Protein AF-A0A8D8C3K1-F1 (afdb_monomer)

Nearest PDB structures (foldseek):
  3ljp-assembl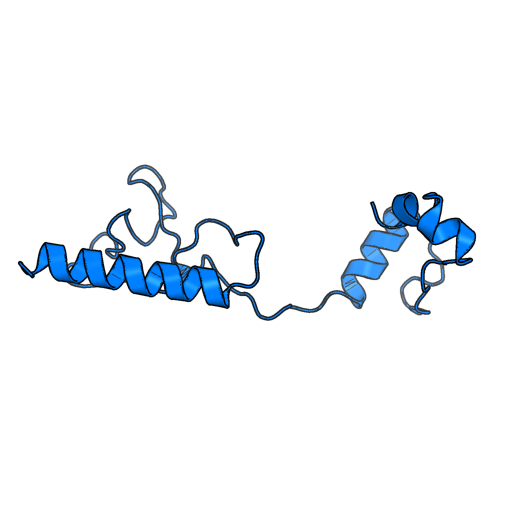y2_B  TM=9.439E-01  e=4.365E-05  Arthrobacter globiformis
  3nne-assembly7_G  TM=9.412E-01  e=1.014E-04  Arthrobacter globiformis
  7r34-assembly2_B  TM=9.328E-01  e=2.681E-04  Chlorella variabilis
  5oc1-assembly1_A  TM=7.687E-01  e=6.036E-05  Pleurotus eryngii
  8rpg-assembly1_A  TM=7.715E-01  e=1.596E-04  Streptomyces hiroshimensis

Secondary structure (DSSP, 8-state):
-HHHHTTSHHHHHTT--------GGGTTSPTTSHHHHHHHHHHH----S----TT-B--TT-TT-SB-TT-BBTT-SS-B--SGGG-SS--SS-THHHHHHHHHHHHHHHHHHTT-

Sequence (116 aa):
IQQQMLTTDALRKNEAELHRIPLPACMFILHDSDEYWECYIRHLTITLYHPAGTAKMGPSSDPDAVVDERLRVRNTTRLRVVDASIMPYIVSANLNAPTIMIGEKGADLIKEDNGF

Foldseek 3Di:
DVVVVCVDPVNVVVVDDDDDDDDVQLNPPDPPDPVSVVSVCVVPDDDPPQDEQQQAEDDPPDPSHQAYPLQAGPPDPPDGDQARNHHNDDDPDRRPVVSVVSVVVNVVSVCVVVVD

Organism: Culex pipiens (NCBI:txid7175)

InterPro domains:
  IPR007867 Glucose-methanol-choline oxidoreductase, C-terminal [PF05199] (4-103)
  IPR012132 Glucose-methanol-choline oxidoreductase [PTHR11552] (3-113)
  IPR036188 FAD/NAD(P)-binding domain superfamily [G3DSA:3.50.50.60] (50-111)
  IPR036188 FAD/NAD(P)-binding domain superfamily [SSF51905] (50-114)

Mean predicted aligned error: 4.29 Å

Structure (mmCIF, N/CA/C/O backbone):
data_AF-A0A8D8C3K1-F1
#
_entry.id   AF-A0A8D8C3K1-F1
#
loop_
_atom_site.group_PDB
_atom_site.id
_atom_site.type_symbol
_atom_site.label_atom_id
_atom_site.label_alt_id
_atom_site.label_comp_id
_atom_site.label_asym_id
_atom_site.label_entity_id
_atom_site.label_seq_id
_atom_site.pdbx_PDB_ins_code
_atom_site.Cartn_x
_atom_site.Cartn_y
_atom_site.Cartn_z
_atom_site.occupancy
_atom_site.B_iso_or_equiv
_atom_site.auth_seq_id
_atom_site.auth_comp_id
_atom_site.auth_asym_id
_atom_site.auth_atom_id
_atom_site.pdbx_PDB_model_num
ATOM 1 N N . ILE A 1 1 ? 14.757 5.482 -14.768 1.00 81.06 1 ILE A N 1
ATOM 2 C CA . ILE A 1 1 ? 15.732 4.771 -13.895 1.00 81.06 1 ILE A CA 1
ATOM 3 C C . ILE A 1 1 ? 16.308 3.528 -14.577 1.00 81.06 1 ILE A C 1
ATOM 5 O O . ILE A 1 1 ? 17.506 3.516 -14.796 1.00 81.06 1 ILE A O 1
ATOM 9 N N . GLN A 1 2 ? 15.525 2.509 -14.964 1.00 89.62 2 GLN A N 1
ATOM 10 C CA . GLN A 1 2 ? 16.087 1.275 -15.560 1.00 89.62 2 GLN A CA 1
ATOM 11 C C . GLN A 1 2 ? 16.925 1.507 -16.831 1.00 89.62 2 GLN A C 1
ATOM 13 O O . GLN A 1 2 ? 18.062 1.053 -16.886 1.00 89.62 2 GLN A O 1
ATOM 18 N N . GLN A 1 3 ? 16.432 2.294 -17.794 1.00 90.81 3 GLN A N 1
ATOM 19 C CA . GLN A 1 3 ? 17.207 2.674 -18.988 1.00 90.81 3 GLN A CA 1
ATOM 20 C C . GLN A 1 3 ? 18.523 3.398 -18.636 1.00 90.81 3 GLN A C 1
ATOM 22 O O . GLN A 1 3 ? 19.550 3.161 -19.257 1.00 90.81 3 GLN A O 1
ATOM 27 N N . GLN A 1 4 ? 18.518 4.238 -17.595 1.00 92.25 4 GLN A N 1
ATOM 28 C CA . GLN A 1 4 ? 19.718 4.937 -17.115 1.00 92.25 4 GLN A CA 1
ATOM 29 C C . GLN A 1 4 ? 20.682 3.992 -16.385 1.00 92.25 4 GLN A C 1
ATOM 31 O O . GLN A 1 4 ? 21.890 4.186 -16.448 1.00 92.25 4 GLN A O 1
ATOM 36 N N . MET A 1 5 ? 20.189 2.944 -15.716 1.00 94.75 5 MET A N 1
ATOM 37 C CA . MET A 1 5 ? 21.064 1.964 -15.063 1.00 94.75 5 MET A CA 1
ATOM 38 C C . MET A 1 5 ? 21.975 1.266 -16.079 1.00 94.75 5 MET A C 1
ATOM 40 O O . MET A 1 5 ? 23.137 1.003 -15.761 1.00 94.75 5 MET A O 1
ATOM 44 N N . LEU A 1 6 ? 21.503 1.042 -17.312 1.00 94.00 6 LEU A N 1
ATOM 45 C CA . LEU A 1 6 ? 22.315 0.455 -18.384 1.00 94.00 6 LEU A CA 1
ATOM 46 C C . LEU A 1 6 ? 23.539 1.299 -18.761 1.00 94.00 6 LEU A C 1
ATOM 48 O O . LEU A 1 6 ? 24.509 0.758 -19.282 1.00 94.00 6 LEU A O 1
ATOM 52 N N . THR A 1 7 ? 23.540 2.606 -18.481 1.00 94.50 7 THR A N 1
ATOM 53 C CA . THR A 1 7 ? 24.688 3.473 -18.787 1.00 94.50 7 THR A CA 1
ATOM 54 C C . THR A 1 7 ? 25.777 3.418 -17.716 1.00 94.50 7 THR A C 1
ATOM 56 O O . THR A 1 7 ? 26.838 4.016 -17.895 1.00 94.50 7 THR A O 1
ATOM 59 N N . THR A 1 8 ? 25.537 2.733 -16.594 1.00 96.44 8 THR A N 1
ATOM 60 C CA . THR A 1 8 ? 26.532 2.579 -15.525 1.00 96.44 8 THR A CA 1
ATOM 61 C C . THR A 1 8 ? 27.683 1.678 -15.970 1.00 96.44 8 THR A C 1
ATOM 63 O O . THR A 1 8 ? 27.503 0.756 -16.765 1.00 96.44 8 THR A O 1
ATOM 66 N N . ASP A 1 9 ? 28.883 1.907 -15.433 1.00 97.56 9 ASP A N 1
ATOM 67 C CA . ASP A 1 9 ? 30.060 1.093 -15.765 1.00 97.56 9 ASP A CA 1
ATOM 68 C C . ASP A 1 9 ? 29.852 -0.391 -15.471 1.00 97.56 9 ASP A C 1
ATOM 70 O O . ASP A 1 9 ? 30.303 -1.237 -16.239 1.00 97.56 9 ASP A O 1
ATOM 74 N N . ALA A 1 10 ? 29.158 -0.707 -14.375 1.00 96.31 10 ALA A N 1
ATOM 75 C CA . ALA A 1 10 ? 28.869 -2.078 -13.986 1.00 96.31 10 ALA A CA 1
ATOM 76 C C . ALA A 1 10 ? 28.039 -2.804 -15.053 1.00 96.31 10 ALA A C 1
ATOM 78 O O . ALA A 1 10 ? 28.412 -3.899 -15.462 1.00 96.31 10 ALA A O 1
ATOM 79 N N . LEU A 1 11 ? 26.953 -2.194 -15.541 1.00 96.44 11 LEU A N 1
ATOM 80 C CA . LEU A 1 11 ? 26.084 -2.837 -16.529 1.00 96.44 11 LEU A CA 1
ATOM 81 C C . LEU A 1 11 ? 26.681 -2.816 -17.942 1.00 96.44 11 LEU A C 1
ATOM 83 O O . LEU A 1 11 ? 26.588 -3.824 -18.638 1.00 96.44 11 LEU A O 1
ATOM 87 N N . ARG A 1 12 ? 27.397 -1.750 -18.331 1.00 95.12 12 ARG A N 1
ATOM 88 C CA . ARG A 1 12 ? 28.103 -1.700 -19.626 1.00 95.12 12 ARG A CA 1
ATOM 89 C C . ARG A 1 12 ? 29.189 -2.765 -19.754 1.00 95.12 12 ARG A C 1
ATOM 91 O O . ARG A 1 12 ? 29.286 -3.403 -20.794 1.00 95.12 12 ARG A O 1
ATOM 98 N N . LYS A 1 13 ? 29.990 -2.982 -18.702 1.00 97.19 13 LYS A N 1
ATOM 99 C CA . LYS A 1 13 ? 31.045 -4.016 -18.690 1.00 97.19 13 LYS A CA 1
ATOM 100 C C . LYS A 1 13 ? 30.499 -5.440 -18.815 1.00 97.19 13 LYS A C 1
ATOM 102 O O . LYS A 1 13 ? 31.256 -6.326 -19.185 1.00 97.19 13 LYS A O 1
ATOM 107 N N . ASN A 1 14 ? 29.228 -5.647 -18.477 1.00 96.62 14 ASN A N 1
ATOM 108 C CA . ASN A 1 14 ? 28.547 -6.936 -18.585 1.00 96.62 14 ASN A CA 1
ATOM 109 C C . ASN A 1 14 ? 27.621 -7.007 -19.810 1.00 96.62 14 ASN A C 1
ATOM 111 O O . ASN A 1 14 ? 26.781 -7.898 -19.860 1.00 96.62 14 ASN A O 1
ATOM 115 N N . GLU A 1 15 ? 27.741 -6.063 -20.755 1.00 95.00 15 GLU A N 1
ATOM 116 C CA . GLU A 1 15 ? 26.954 -6.029 -21.999 1.00 95.00 15 GLU A CA 1
ATOM 117 C C . GLU A 1 15 ? 25.437 -6.137 -21.750 1.00 95.00 15 GLU A C 1
ATOM 119 O O . GLU A 1 15 ? 24.694 -6.721 -22.534 1.00 95.00 15 GLU A O 1
ATOM 124 N N . ALA A 1 16 ? 24.964 -5.587 -20.623 1.00 95.19 16 ALA A N 1
ATOM 125 C CA . ALA A 1 16 ? 23.570 -5.704 -20.228 1.00 95.19 16 ALA A CA 1
ATOM 126 C C . ALA A 1 16 ? 22.656 -4.919 -21.177 1.00 95.19 16 ALA A C 1
ATOM 128 O O . ALA A 1 16 ? 22.917 -3.760 -21.508 1.00 95.19 16 ALA A O 1
ATOM 129 N N . GLU A 1 17 ? 21.528 -5.525 -21.529 1.00 91.50 17 GLU A N 1
ATOM 130 C CA . GLU A 1 17 ? 20.489 -4.921 -22.357 1.00 91.50 17 GLU A CA 1
ATOM 131 C C . GLU A 1 17 ? 19.114 -5.007 -21.686 1.00 91.50 17 GLU A C 1
ATOM 133 O O . GLU A 1 17 ? 18.866 -5.830 -20.800 1.00 91.50 17 GLU A O 1
ATOM 138 N N . LEU A 1 18 ? 18.196 -4.134 -22.104 1.00 89.69 18 LEU A N 1
ATOM 139 C CA . LEU A 1 18 ? 16.802 -4.228 -21.684 1.00 89.69 18 LEU A CA 1
ATOM 140 C C . LEU A 1 18 ? 16.145 -5.394 -22.414 1.00 89.69 18 LEU A C 1
ATOM 142 O O . LEU A 1 18 ? 16.047 -5.385 -23.640 1.00 89.69 18 LEU A O 1
ATOM 146 N N . HIS A 1 19 ? 15.635 -6.361 -21.654 1.00 88.06 19 HIS A N 1
ATOM 147 C CA . HIS A 1 19 ? 14.856 -7.450 -22.222 1.00 88.06 19 HIS A CA 1
ATOM 148 C C . HIS A 1 19 ? 13.550 -6.912 -22.824 1.00 88.06 19 HIS A C 1
ATOM 150 O O . HIS A 1 19 ? 12.682 -6.403 -22.112 1.00 88.06 19 HIS A O 1
ATOM 156 N N . ARG A 1 20 ? 13.414 -7.023 -24.149 1.00 86.12 20 ARG A N 1
ATOM 157 C CA . ARG A 1 20 ? 12.229 -6.575 -24.888 1.00 86.12 20 ARG A CA 1
ATOM 158 C C . ARG A 1 20 ? 11.300 -7.755 -25.125 1.00 86.12 20 ARG A C 1
ATOM 160 O O . ARG A 1 20 ? 11.544 -8.582 -25.998 1.00 86.12 20 ARG A O 1
ATOM 167 N N . ILE A 1 21 ? 10.224 -7.814 -24.350 1.00 88.44 21 ILE A N 1
ATOM 168 C CA . ILE A 1 21 ? 9.177 -8.816 -24.542 1.00 88.44 21 ILE A CA 1
ATOM 169 C C . ILE A 1 21 ? 8.361 -8.428 -25.786 1.00 88.44 21 ILE A C 1
ATOM 171 O O . ILE A 1 21 ? 7.856 -7.302 -25.842 1.00 88.44 21 ILE A O 1
ATOM 175 N N . PRO A 1 22 ? 8.211 -9.320 -26.785 1.00 89.50 22 PRO A N 1
ATOM 176 C CA . PRO A 1 22 ? 7.416 -9.035 -27.971 1.00 89.50 22 PRO A CA 1
ATOM 177 C C . PRO A 1 22 ? 5.932 -9.021 -27.593 1.00 89.50 22 PRO A C 1
ATOM 179 O O . PRO A 1 22 ? 5.293 -10.064 -27.480 1.00 89.50 22 PRO A O 1
ATOM 182 N N . LEU A 1 23 ? 5.388 -7.823 -27.381 1.00 93.56 23 LEU A N 1
ATOM 183 C CA . LEU A 1 23 ? 3.968 -7.600 -27.131 1.00 93.56 23 LEU A CA 1
ATOM 184 C C . LEU A 1 23 ? 3.277 -7.230 -28.448 1.00 93.56 23 LEU A C 1
ATOM 186 O O . LEU A 1 23 ? 3.474 -6.108 -28.922 1.00 93.56 23 LEU A O 1
ATOM 190 N N . PRO A 1 24 ? 2.436 -8.109 -29.034 1.00 94.62 24 PRO A N 1
ATOM 191 C CA . PRO A 1 24 ? 1.749 -7.810 -30.293 1.00 94.62 24 PRO A CA 1
ATOM 192 C C . PRO A 1 24 ? 0.936 -6.511 -30.234 1.00 94.62 24 PRO A C 1
ATOM 194 O O . PRO A 1 24 ? 0.910 -5.754 -31.196 1.00 94.62 24 PRO A O 1
ATOM 197 N N . ALA A 1 25 ? 0.340 -6.207 -29.077 1.00 93.81 25 ALA A N 1
ATOM 198 C CA . ALA A 1 25 ? -0.431 -4.984 -28.860 1.00 93.81 25 ALA A CA 1
ATOM 199 C C . ALA A 1 25 ? 0.405 -3.691 -28.942 1.00 93.81 25 ALA A C 1
ATOM 201 O O . ALA A 1 25 ? -0.149 -2.632 -29.218 1.00 93.81 25 ALA A O 1
ATOM 202 N N . CYS A 1 26 ? 1.723 -3.768 -28.728 1.00 95.56 26 CYS A N 1
ATOM 203 C CA . CYS A 1 26 ? 2.616 -2.607 -28.685 1.00 95.56 26 CYS A CA 1
ATOM 204 C C . CYS A 1 26 ? 3.602 -2.562 -29.868 1.00 95.56 26 CYS A C 1
ATOM 206 O O . CYS A 1 26 ? 4.451 -1.677 -29.916 1.00 95.56 26 CYS A O 1
ATOM 208 N N . MET A 1 27 ? 3.511 -3.498 -30.824 1.00 94.00 27 MET A N 1
ATOM 209 C CA . MET A 1 27 ? 4.545 -3.709 -31.853 1.00 94.00 27 MET A CA 1
ATOM 210 C C . MET A 1 27 ? 4.729 -2.545 -32.838 1.00 94.00 27 MET A C 1
ATOM 212 O O . MET A 1 27 ? 5.765 -2.450 -33.488 1.00 94.00 27 MET A O 1
ATOM 216 N N . PHE A 1 28 ? 3.722 -1.679 -32.969 1.00 94.44 28 PHE A N 1
ATOM 217 C CA . PHE A 1 28 ? 3.742 -0.525 -33.875 1.00 94.44 28 PHE A CA 1
ATOM 218 C C . PHE A 1 28 ? 4.097 0.788 -33.169 1.00 94.44 28 PHE A C 1
ATOM 220 O O . PHE A 1 28 ? 4.065 1.846 -33.793 1.00 94.44 28 PHE A O 1
ATOM 227 N N . ILE A 1 29 ? 4.412 0.733 -31.874 1.00 95.50 29 ILE A N 1
ATOM 228 C CA . ILE A 1 29 ? 4.761 1.907 -31.079 1.00 95.50 29 ILE A CA 1
ATOM 229 C C . ILE A 1 29 ? 6.284 2.012 -31.012 1.00 95.50 29 ILE A C 1
ATOM 231 O O . ILE A 1 29 ? 6.977 1.015 -30.806 1.00 95.50 29 ILE A O 1
ATOM 235 N N . LEU A 1 30 ? 6.811 3.226 -31.190 1.00 95.12 30 LEU A N 1
ATOM 236 C CA . LEU A 1 30 ? 8.243 3.491 -31.089 1.00 95.12 30 LEU A CA 1
ATOM 237 C C . LEU A 1 30 ? 8.751 3.061 -29.709 1.00 95.12 30 LEU A C 1
ATOM 239 O O . LEU A 1 30 ? 8.281 3.560 -28.692 1.00 95.12 30 LEU A O 1
ATOM 243 N N . HIS A 1 31 ? 9.719 2.150 -29.666 1.00 91.94 31 HIS A N 1
ATOM 244 C CA . HIS A 1 31 ? 10.306 1.714 -28.405 1.00 91.94 31 HIS A CA 1
ATOM 245 C C . HIS A 1 31 ? 10.897 2.871 -27.599 1.00 91.94 31 HIS A C 1
ATOM 247 O O . HIS A 1 31 ? 11.336 3.870 -28.162 1.00 91.94 31 HIS A O 1
ATOM 253 N N . ASP A 1 32 ? 10.952 2.685 -26.280 1.00 91.00 32 ASP A N 1
ATOM 254 C CA . ASP A 1 32 ? 11.521 3.645 -25.331 1.00 91.00 32 ASP A CA 1
ATOM 255 C C . ASP A 1 32 ? 10.781 5.001 -25.262 1.00 91.00 32 ASP A C 1
ATOM 257 O O . ASP A 1 32 ? 11.232 5.887 -24.539 1.00 91.00 32 ASP A O 1
ATOM 261 N N . SER A 1 33 ? 9.639 5.140 -25.950 1.00 94.06 33 SER A N 1
ATOM 262 C CA . SER A 1 33 ? 8.704 6.268 -25.831 1.00 94.06 33 SER A CA 1
ATOM 263 C C . SER A 1 33 ? 7.738 6.103 -24.654 1.00 94.06 33 SER A C 1
ATOM 265 O O . SER A 1 33 ? 7.511 4.988 -24.171 1.00 94.06 33 SER A O 1
ATOM 267 N N . ASP A 1 34 ? 7.125 7.206 -24.225 1.00 95.94 34 ASP A N 1
ATOM 268 C CA . ASP A 1 34 ? 6.100 7.194 -23.178 1.00 95.94 34 ASP A CA 1
ATOM 269 C C . ASP A 1 34 ? 4.880 6.365 -23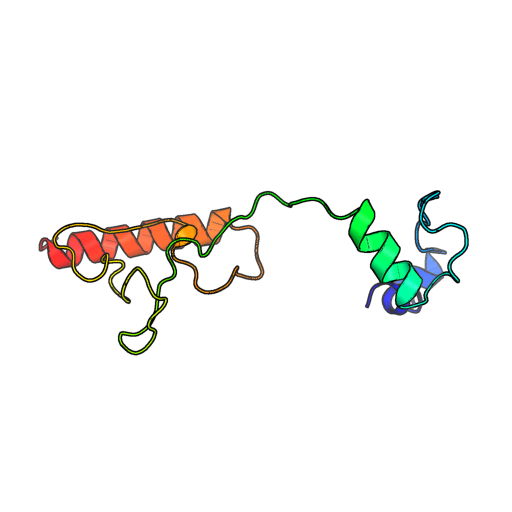.607 1.00 95.94 34 ASP A C 1
ATOM 271 O O . ASP A 1 34 ? 4.362 5.571 -22.818 1.00 95.94 34 ASP A O 1
ATOM 275 N N . GLU A 1 35 ? 4.480 6.452 -24.879 1.00 96.88 35 GLU A N 1
ATOM 276 C CA . GLU A 1 35 ? 3.379 5.669 -25.447 1.00 96.88 35 GLU A CA 1
ATOM 277 C C . GLU A 1 35 ? 3.674 4.163 -25.409 1.00 96.88 35 GLU A C 1
ATOM 279 O O . GLU A 1 35 ? 2.792 3.345 -25.119 1.00 96.88 35 GLU A O 1
ATOM 284 N N . TYR A 1 36 ? 4.925 3.771 -25.682 1.00 95.06 36 TYR A N 1
ATOM 285 C CA . TYR A 1 36 ? 5.334 2.371 -25.597 1.00 95.06 36 TYR A CA 1
ATOM 286 C C . TYR A 1 36 ? 5.293 1.883 -24.152 1.00 95.06 36 TYR A C 1
ATOM 288 O O . TYR A 1 36 ? 4.765 0.800 -23.894 1.00 95.06 36 TYR A O 1
ATOM 296 N N . TRP A 1 37 ? 5.809 2.670 -23.205 1.00 93.81 37 TRP A N 1
ATOM 297 C CA . TRP A 1 37 ? 5.807 2.293 -21.793 1.00 93.81 37 TRP A CA 1
ATOM 298 C C . TRP A 1 37 ? 4.402 2.229 -21.201 1.00 93.81 37 TRP A C 1
ATOM 300 O O . TRP A 1 37 ? 4.122 1.307 -20.433 1.00 93.81 37 TRP A O 1
ATOM 310 N N . GLU A 1 38 ? 3.492 3.115 -21.604 1.00 95.88 38 GLU A N 1
ATOM 311 C CA . GLU A 1 38 ? 2.080 3.006 -21.240 1.00 95.88 38 GLU A CA 1
ATOM 312 C C . GLU A 1 38 ? 1.482 1.681 -21.740 1.00 95.88 38 GLU A C 1
ATOM 314 O O . GLU A 1 38 ? 0.888 0.929 -20.958 1.00 95.88 38 GLU A O 1
ATOM 319 N N . CYS A 1 39 ? 1.671 1.357 -23.024 1.00 95.88 39 CYS A N 1
ATOM 320 C CA . CYS A 1 39 ? 1.192 0.099 -23.598 1.00 95.88 39 CYS A CA 1
ATOM 321 C C . CYS A 1 39 ? 1.792 -1.116 -22.879 1.00 95.88 39 CYS A C 1
ATOM 323 O O . CYS A 1 39 ? 1.072 -2.055 -22.529 1.00 95.88 39 CYS A O 1
ATOM 325 N N . TYR A 1 40 ? 3.096 -1.083 -22.608 1.00 94.88 40 TYR A N 1
ATOM 326 C CA . TYR A 1 40 ? 3.827 -2.148 -21.931 1.00 94.88 40 TYR A CA 1
ATOM 327 C C . TYR A 1 40 ? 3.283 -2.398 -20.518 1.00 94.88 40 TYR A C 1
ATOM 329 O O . TYR A 1 40 ? 2.953 -3.534 -20.170 1.00 94.88 40 TYR A O 1
ATOM 337 N N . ILE A 1 41 ? 3.119 -1.339 -19.718 1.00 95.19 41 ILE A N 1
ATOM 338 C CA . ILE A 1 41 ? 2.627 -1.424 -18.334 1.00 95.19 41 ILE A CA 1
ATOM 339 C C . ILE A 1 41 ? 1.203 -1.986 -18.298 1.00 95.19 41 ILE A C 1
ATOM 341 O O . ILE A 1 41 ? 0.910 -2.819 -17.442 1.00 95.19 41 ILE A O 1
ATOM 345 N N . ARG A 1 42 ? 0.330 -1.613 -19.240 1.00 95.25 42 ARG A N 1
ATOM 346 C CA . ARG A 1 42 ? -1.046 -2.139 -19.302 1.00 95.25 42 ARG A CA 1
ATOM 347 C C . ARG A 1 42 ? -1.121 -3.654 -19.529 1.00 95.25 42 ARG A C 1
ATOM 349 O O . ARG A 1 42 ? -2.074 -4.271 -19.064 1.00 95.25 42 ARG A O 1
ATOM 356 N N . HIS A 1 43 ? -0.149 -4.248 -20.224 1.00 94.31 43 HIS A N 1
ATOM 357 C CA . HIS A 1 43 ? -0.182 -5.672 -20.590 1.00 94.31 43 HIS A CA 1
ATOM 358 C C . HIS A 1 43 ? 0.683 -6.568 -19.699 1.00 94.31 43 HIS A C 1
ATOM 360 O O . HIS A 1 43 ? 0.412 -7.763 -19.609 1.00 94.31 43 HIS A O 1
ATOM 366 N N . LEU A 1 44 ? 1.722 -6.022 -19.062 1.00 92.56 44 LEU A N 1
ATOM 367 C CA . LEU A 1 44 ? 2.681 -6.809 -18.277 1.00 92.56 44 LEU A CA 1
ATOM 368 C C . LEU A 1 44 ? 2.656 -6.535 -16.776 1.00 92.56 44 LEU A C 1
ATOM 370 O O . LEU A 1 44 ? 3.363 -7.208 -16.026 1.00 92.56 44 LEU A O 1
ATOM 374 N N . THR A 1 45 ? 1.851 -5.581 -16.313 1.00 93.56 45 THR A N 1
ATOM 375 C CA . THR A 1 45 ? 1.702 -5.362 -14.874 1.00 93.56 45 THR A CA 1
ATOM 376 C C . THR A 1 45 ? 0.846 -6.456 -14.257 1.00 93.56 45 THR A C 1
ATOM 378 O O . THR A 1 45 ? -0.264 -6.737 -14.704 1.00 93.56 45 THR A O 1
ATOM 381 N N . ILE A 1 46 ? 1.351 -7.027 -13.170 1.00 94.00 46 ILE A N 1
ATOM 382 C CA . ILE A 1 46 ? 0.615 -7.928 -12.291 1.00 94.00 46 ILE A CA 1
ATOM 383 C C . ILE A 1 46 ? 0.594 -7.349 -10.882 1.00 94.00 46 ILE A C 1
ATOM 385 O O . ILE A 1 46 ? 1.457 -6.555 -10.500 1.00 94.00 46 ILE A O 1
ATOM 389 N N . THR A 1 47 ? -0.380 -7.770 -10.084 1.00 91.56 47 THR A N 1
ATOM 390 C CA . THR A 1 47 ? -0.334 -7.492 -8.651 1.00 91.56 47 THR A CA 1
ATOM 391 C C . THR A 1 47 ? 0.815 -8.267 -8.005 1.00 91.56 47 THR A C 1
ATOM 393 O O . THR A 1 47 ? 1.030 -9.441 -8.300 1.00 91.56 47 THR A O 1
ATOM 396 N N . LEU A 1 48 ? 1.524 -7.620 -7.080 1.00 92.50 48 LEU A N 1
ATOM 397 C CA . LEU A 1 48 ? 2.451 -8.292 -6.164 1.00 92.50 48 LEU A CA 1
ATOM 398 C C . LEU A 1 48 ? 1.746 -8.787 -4.890 1.00 92.50 48 LEU A C 1
ATOM 400 O O . LEU A 1 48 ? 2.407 -9.093 -3.904 1.00 92.50 48 LEU A O 1
ATOM 404 N N . TYR A 1 49 ? 0.410 -8.852 -4.904 1.00 93.75 49 TYR A N 1
ATOM 405 C CA . TYR A 1 49 ? -0.427 -9.358 -3.813 1.00 93.75 49 TYR A CA 1
ATOM 406 C C . TYR A 1 49 ? -0.268 -8.588 -2.492 1.00 93.75 49 TYR A C 1
ATOM 408 O O . TYR A 1 49 ? -0.325 -9.161 -1.409 1.00 93.75 49 TYR A O 1
ATOM 416 N N . HIS A 1 50 ? -0.121 -7.265 -2.587 1.00 96.06 50 HIS A N 1
ATOM 417 C CA . HIS A 1 50 ? -0.009 -6.354 -1.444 1.00 96.06 50 HIS A CA 1
ATOM 418 C C . HIS A 1 50 ? -1.173 -5.337 -1.372 1.00 96.06 50 HIS A C 1
ATOM 420 O O . HIS A 1 50 ? -0.926 -4.131 -1.432 1.00 96.06 50 HIS A O 1
ATOM 426 N N . PRO A 1 51 ? -2.448 -5.770 -1.287 1.00 95.06 51 PRO A N 1
ATOM 427 C CA . PRO A 1 51 ? -3.557 -4.845 -1.063 1.00 95.06 51 PRO A CA 1
ATOM 428 C C . PRO A 1 51 ? -3.498 -4.246 0.354 1.00 95.06 51 PRO A C 1
ATOM 430 O O . PRO A 1 51 ? -3.204 -4.949 1.320 1.00 95.06 51 PRO A O 1
ATOM 433 N N . ALA A 1 52 ? -3.799 -2.953 0.477 1.00 97.00 52 ALA A N 1
ATOM 434 C CA . ALA A 1 52 ? -3.827 -2.212 1.740 1.00 97.00 52 ALA A CA 1
ATOM 435 C C . ALA A 1 52 ? -4.764 -0.994 1.635 1.00 97.00 52 ALA A C 1
ATOM 437 O O . ALA A 1 52 ? -5.253 -0.677 0.550 1.00 97.00 52 ALA A O 1
ATOM 438 N N . GLY A 1 53 ? -4.990 -0.299 2.752 1.00 96.81 53 GLY A N 1
ATOM 439 C CA . GLY A 1 53 ? -5.672 1.004 2.777 1.00 96.81 53 GLY A CA 1
ATOM 440 C C . GLY A 1 53 ? -7.196 0.993 2.640 1.00 96.81 53 GLY A C 1
ATOM 441 O O . GLY A 1 53 ? -7.808 2.055 2.571 1.00 96.81 53 GLY A O 1
ATOM 442 N N . THR A 1 54 ? -7.839 -0.176 2.641 1.00 97.62 54 THR A N 1
ATOM 443 C CA . THR A 1 54 ? -9.305 -0.301 2.542 1.00 97.62 54 THR A CA 1
ATOM 444 C C . THR A 1 54 ? -10.059 0.128 3.807 1.00 97.62 54 THR A C 1
ATOM 446 O O . THR A 1 54 ? -11.257 0.387 3.733 1.00 97.62 54 THR A O 1
ATOM 449 N N . ALA A 1 55 ? -9.376 0.244 4.950 1.00 98.19 55 ALA A N 1
ATOM 450 C CA . ALA A 1 55 ? -9.902 0.758 6.216 1.00 98.19 55 ALA A CA 1
ATOM 451 C C . ALA A 1 55 ? -8.973 1.842 6.791 1.00 98.19 55 ALA A C 1
ATOM 453 O O . ALA A 1 55 ? -8.616 1.813 7.969 1.00 98.19 55 ALA A O 1
ATOM 454 N N . LYS A 1 56 ? -8.567 2.784 5.928 1.00 98.19 56 LYS A N 1
ATOM 455 C CA . LYS A 1 56 ? -7.583 3.846 6.182 1.00 98.19 56 LYS A CA 1
ATOM 456 C C . LYS A 1 56 ? -7.648 4.428 7.602 1.00 98.19 56 LYS A C 1
ATOM 458 O O . LYS A 1 56 ? -8.677 4.957 8.025 1.00 98.19 56 LYS A O 1
ATOM 463 N N . MET A 1 57 ? -6.511 4.411 8.294 1.00 98.50 57 MET A N 1
ATOM 464 C CA . MET A 1 57 ? -6.267 5.206 9.495 1.00 98.50 57 MET A CA 1
ATOM 465 C C . MET A 1 57 ? -6.087 6.678 9.122 1.00 98.50 57 MET A C 1
ATOM 467 O O . MET A 1 57 ? -5.421 6.994 8.138 1.00 98.50 57 MET A O 1
ATOM 471 N N . GLY A 1 58 ? -6.628 7.603 9.907 1.00 97.88 58 GLY A N 1
ATOM 472 C CA . GLY A 1 58 ? -6.416 9.024 9.641 1.00 97.88 58 GLY A CA 1
ATOM 473 C C . GLY A 1 58 ? -6.845 9.937 10.783 1.00 97.88 58 GLY A C 1
ATOM 474 O O . GLY A 1 58 ? -7.475 9.480 11.739 1.00 97.88 58 GLY A O 1
ATOM 475 N N . PRO A 1 59 ? -6.482 11.230 10.709 1.00 96.88 59 PRO A N 1
ATOM 476 C CA . PRO A 1 59 ? -6.882 12.211 11.709 1.00 96.88 59 PRO A CA 1
ATOM 477 C C . PRO A 1 59 ? -8.401 12.423 11.690 1.00 96.88 59 PRO A C 1
ATOM 479 O O . PRO A 1 59 ? -9.075 12.161 10.696 1.00 96.88 59 PRO A O 1
ATOM 482 N N . SER A 1 60 ? -8.952 12.984 12.767 1.00 95.25 60 SER A N 1
ATOM 483 C CA . SER A 1 60 ? -10.388 13.289 12.859 1.00 95.25 60 SER A CA 1
ATOM 484 C C . SER A 1 60 ? -10.893 14.236 11.760 1.00 95.25 60 SER A C 1
ATOM 486 O O . SER A 1 60 ? -12.073 14.182 11.410 1.00 95.25 60 SER A O 1
ATOM 488 N N . SER A 1 61 ? -10.005 15.063 11.198 1.00 96.81 61 SER A N 1
ATOM 489 C CA . SER A 1 61 ? -10.272 15.964 10.074 1.00 96.81 61 SER A CA 1
ATOM 490 C C . SER A 1 61 ? -10.339 15.274 8.708 1.00 96.81 61 SER A C 1
ATOM 492 O O . SER A 1 61 ? -10.793 15.901 7.756 1.00 96.81 61 SER A O 1
ATOM 494 N N . ASP A 1 62 ? -9.896 14.020 8.590 1.00 97.50 62 ASP A N 1
ATOM 495 C CA . ASP A 1 62 ? -9.959 13.247 7.349 1.00 97.50 62 ASP A CA 1
ATOM 496 C C . ASP A 1 62 ? -11.341 12.580 7.236 1.00 97.50 62 ASP A C 1
ATOM 498 O O . ASP A 1 62 ? -11.654 11.689 8.036 1.00 97.50 62 ASP A O 1
ATOM 502 N N . PRO A 1 63 ? -12.208 13.001 6.295 1.00 96.12 63 PRO A N 1
ATOM 503 C CA . PRO A 1 63 ? -13.551 12.441 6.164 1.00 96.12 63 PRO A CA 1
ATOM 504 C C . PRO A 1 63 ? -13.549 10.990 5.663 1.00 96.12 63 PRO A C 1
ATOM 506 O O . PRO A 1 63 ? -14.504 10.267 5.936 1.00 96.12 63 PRO A O 1
ATOM 509 N N . ASP A 1 64 ? -12.475 10.547 5.002 1.00 96.62 64 ASP A N 1
ATOM 510 C CA . ASP A 1 64 ? -12.364 9.201 4.429 1.00 96.62 64 ASP A CA 1
ATOM 511 C C . ASP A 1 64 ? -11.670 8.210 5.383 1.00 96.62 64 ASP A C 1
ATOM 513 O O . ASP A 1 64 ? -11.488 7.038 5.049 1.00 96.62 64 ASP A O 1
ATOM 517 N N . ALA A 1 65 ? -11.226 8.659 6.563 1.00 98.19 65 ALA A N 1
ATOM 518 C CA . ALA A 1 65 ? -10.622 7.781 7.560 1.00 98.19 65 ALA A CA 1
ATOM 519 C C . ALA A 1 65 ? -11.677 6.883 8.221 1.00 98.19 65 ALA A C 1
ATOM 521 O O . ALA A 1 65 ? -12.698 7.372 8.714 1.00 98.19 65 ALA A O 1
ATOM 522 N N . VAL A 1 66 ? -11.389 5.582 8.287 1.00 98.62 66 VAL A N 1
ATOM 523 C CA . VAL A 1 66 ? -12.237 4.540 8.888 1.00 98.62 66 VAL A CA 1
ATOM 524 C C . VAL A 1 66 ? -11.851 4.280 10.342 1.00 98.62 66 VAL A C 1
ATOM 526 O O . VAL A 1 66 ? -12.732 4.092 11.187 1.00 98.62 66 VAL A O 1
ATOM 529 N N . VAL A 1 67 ? -10.550 4.306 10.648 1.00 98.75 67 VAL A N 1
ATOM 530 C CA . VAL A 1 67 ? -10.031 4.153 12.014 1.00 98.75 67 VAL A CA 1
ATOM 531 C C . VAL A 1 67 ? -9.237 5.376 12.466 1.00 98.75 67 VAL A C 1
ATOM 533 O O . VAL A 1 67 ? -8.682 6.111 11.649 1.00 98.75 67 VAL A O 1
ATOM 536 N N . ASP A 1 68 ? -9.196 5.599 13.776 1.00 97.88 68 ASP A N 1
ATOM 537 C CA . ASP A 1 68 ? -8.370 6.639 14.401 1.00 97.88 68 ASP A CA 1
ATOM 538 C C . ASP A 1 68 ? -6.946 6.147 14.731 1.00 97.88 68 ASP A C 1
ATOM 540 O O . ASP A 1 68 ? -6.587 4.998 14.465 1.00 97.88 68 ASP A O 1
ATOM 544 N N . GLU A 1 69 ? -6.123 7.002 15.344 1.00 96.94 69 GLU A N 1
ATOM 545 C CA . GLU A 1 69 ? -4.743 6.686 15.742 1.00 96.94 69 GLU A CA 1
ATOM 546 C C . GLU A 1 69 ? -4.634 5.580 16.804 1.00 96.94 69 GLU A C 1
ATOM 548 O O . GLU A 1 69 ? -3.557 5.017 17.009 1.00 96.94 69 GLU A O 1
ATOM 553 N N . ARG A 1 70 ? -5.745 5.241 17.472 1.00 97.56 70 ARG A N 1
ATOM 554 C CA . ARG A 1 70 ? -5.850 4.098 18.390 1.00 97.56 70 ARG A CA 1
ATOM 555 C C . ARG A 1 70 ? -6.412 2.850 17.703 1.00 97.56 70 ARG A C 1
ATOM 557 O O . ARG A 1 70 ? -6.728 1.870 18.382 1.00 97.56 70 ARG A O 1
ATOM 564 N N . LEU A 1 71 ? -6.511 2.850 16.375 1.00 98.50 71 LEU A N 1
ATOM 565 C CA . LEU A 1 71 ? -7.039 1.763 15.543 1.00 98.50 71 LEU A CA 1
ATOM 566 C C . LEU A 1 71 ? -8.526 1.469 15.778 1.00 98.50 71 LEU A C 1
ATOM 568 O O . LEU A 1 71 ? -9.014 0.393 15.426 1.00 98.50 71 LEU A O 1
ATOM 572 N N . ARG A 1 72 ? -9.259 2.397 16.403 1.00 98.38 72 ARG A N 1
ATOM 573 C CA . ARG A 1 72 ? -10.682 2.230 16.714 1.00 98.38 72 ARG A CA 1
ATOM 574 C C . ARG A 1 72 ? -11.510 2.621 15.507 1.00 98.38 72 ARG A C 1
ATOM 576 O O . ARG A 1 72 ? -11.285 3.675 14.918 1.00 98.38 72 ARG A O 1
ATOM 583 N N . VAL A 1 73 ? -12.499 1.798 15.172 1.00 98.50 73 VAL A N 1
ATOM 584 C CA . VAL A 1 73 ? -13.460 2.134 14.116 1.00 98.50 73 VAL A CA 1
ATOM 585 C C . VAL A 1 73 ? -14.271 3.347 14.554 1.00 98.50 73 VAL A C 1
ATOM 587 O O . VAL A 1 73 ? -14.868 3.357 15.635 1.00 98.50 73 VAL A O 1
ATOM 590 N N . ARG A 1 74 ? -14.291 4.384 13.716 1.00 97.56 74 ARG A N 1
ATOM 591 C CA . ARG A 1 74 ? -14.991 5.635 14.022 1.00 97.56 74 ARG A CA 1
ATOM 592 C C . ARG A 1 74 ? -16.494 5.398 14.161 1.00 97.56 74 ARG A C 1
ATOM 594 O O . ARG A 1 74 ? -17.069 4.525 13.515 1.00 97.56 74 ARG A O 1
ATOM 601 N N . ASN A 1 75 ? -17.134 6.189 15.021 1.00 94.75 75 ASN A N 1
ATOM 602 C CA . ASN A 1 75 ? -18.570 6.104 15.327 1.00 94.75 75 ASN A CA 1
ATOM 603 C C . ASN A 1 75 ? -19.038 4.724 15.832 1.00 94.75 75 ASN A C 1
ATOM 605 O O . ASN A 1 75 ? -20.229 4.429 15.811 1.00 94.75 75 ASN A O 1
ATOM 609 N N . THR A 1 76 ? -18.112 3.884 16.302 1.00 96.75 76 THR A N 1
ATOM 610 C CA . THR A 1 76 ? -18.388 2.552 16.848 1.00 96.75 76 THR A CA 1
ATOM 611 C C . THR A 1 76 ? -17.683 2.400 18.191 1.00 96.75 76 THR A C 1
ATOM 613 O O . THR A 1 76 ? -16.677 3.054 18.464 1.00 96.75 76 THR A O 1
ATOM 616 N N . THR A 1 77 ? -18.207 1.540 19.062 1.00 95.38 77 THR A N 1
ATOM 617 C CA . THR A 1 77 ? -17.558 1.207 20.333 1.00 95.38 77 THR A CA 1
ATOM 618 C C . THR A 1 77 ? -17.016 -0.217 20.293 1.00 95.38 77 THR A C 1
ATOM 620 O O . THR A 1 77 ? -17.601 -1.099 19.671 1.00 95.38 77 THR A O 1
ATOM 623 N N . ARG 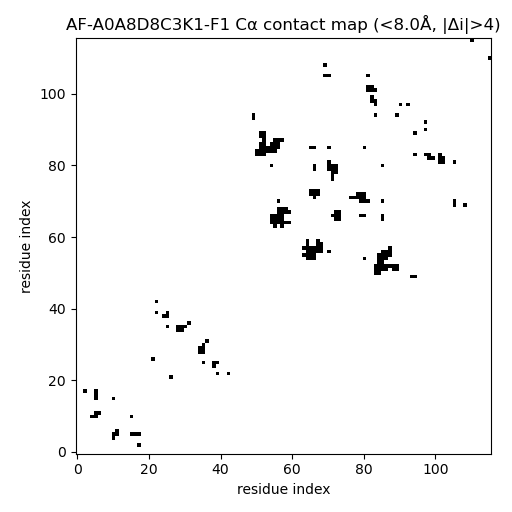A 1 78 ? -15.879 -0.444 20.967 1.00 95.50 78 ARG A N 1
ATOM 624 C CA . ARG A 1 78 ? -15.279 -1.779 21.165 1.00 95.50 78 ARG A CA 1
ATOM 625 C C . ARG A 1 78 ? -14.959 -2.552 19.871 1.00 95.50 78 ARG A C 1
ATOM 627 O O . ARG A 1 78 ? -14.910 -3.777 19.897 1.00 95.50 78 ARG A O 1
ATOM 634 N N . LEU A 1 79 ? -14.694 -1.847 18.771 1.00 98.31 79 LEU A N 1
ATOM 635 C CA . LEU A 1 79 ? -14.282 -2.430 17.494 1.00 98.31 79 LEU A CA 1
ATOM 636 C C . LEU A 1 79 ? -12.988 -1.774 17.003 1.00 98.31 79 LEU A C 1
ATOM 638 O O . LEU A 1 79 ? -12.854 -0.549 17.044 1.00 98.31 79 LEU A O 1
ATOM 642 N N . ARG A 1 80 ? -12.048 -2.595 16.531 1.00 98.62 80 ARG A N 1
ATOM 643 C CA . ARG A 1 80 ? -10.784 -2.160 15.926 1.00 98.62 80 ARG A CA 1
ATOM 644 C C . ARG A 1 80 ? -10.502 -2.928 14.646 1.00 98.62 80 ARG A C 1
ATOM 646 O O . ARG A 1 80 ? -10.998 -4.040 14.482 1.00 98.62 80 ARG A O 1
ATOM 653 N N . VAL A 1 81 ? -9.657 -2.348 13.802 1.00 98.75 81 VAL A N 1
ATOM 654 C CA . VAL A 1 81 ? -9.044 -3.025 12.654 1.00 98.75 81 VAL A CA 1
ATOM 655 C C . VAL A 1 81 ? -7.535 -3.023 12.866 1.00 98.75 81 VAL A C 1
ATOM 657 O O . VAL A 1 81 ? -6.959 -1.978 13.157 1.00 98.75 81 VAL A O 1
ATOM 660 N N . VAL A 1 82 ? -6.901 -4.193 12.790 1.00 98.69 82 VAL A N 1
ATOM 661 C CA . VAL A 1 82 ? -5.476 -4.375 13.115 1.00 98.69 82 VAL A CA 1
ATOM 662 C C . VAL A 1 82 ? -4.821 -5.259 12.051 1.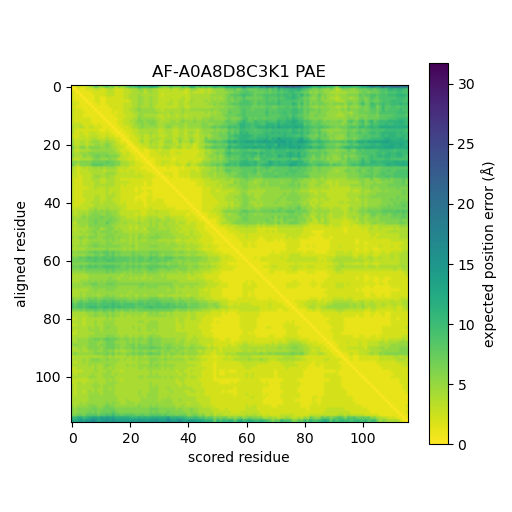00 98.69 82 VAL A C 1
ATOM 664 O O . VAL A 1 82 ? -4.451 -6.401 12.301 1.00 98.69 82 VAL A O 1
ATOM 667 N N . ASP A 1 83 ? -4.739 -4.743 10.829 1.00 98.56 83 ASP A N 1
ATOM 668 C CA . ASP A 1 83 ? -4.106 -5.403 9.683 1.00 98.56 83 ASP A CA 1
ATOM 669 C C . ASP A 1 83 ? -3.643 -4.359 8.644 1.00 98.56 83 ASP A C 1
ATOM 671 O O . ASP A 1 83 ? -3.674 -3.158 8.901 1.00 98.56 83 ASP A O 1
ATOM 675 N N . ALA A 1 84 ? -3.214 -4.779 7.451 1.00 98.12 84 ALA A N 1
ATOM 676 C CA . ALA A 1 84 ? -2.742 -3.860 6.412 1.00 98.12 84 ALA A CA 1
ATOM 677 C C . ALA A 1 84 ? -3.803 -2.882 5.874 1.00 98.12 84 ALA A C 1
ATOM 679 O O . ALA A 1 84 ? -3.452 -1.862 5.274 1.00 98.12 84 ALA A O 1
ATOM 680 N N . SER A 1 85 ? -5.095 -3.145 6.078 1.00 98.38 85 SER A N 1
ATOM 681 C CA . SER A 1 85 ? -6.159 -2.271 5.578 1.00 98.38 85 SER A CA 1
ATOM 682 C C . SER A 1 85 ? -6.122 -0.878 6.208 1.00 98.38 85 SER A C 1
ATOM 684 O O . SER A 1 85 ? -6.584 0.069 5.576 1.00 98.38 85 SER A O 1
ATOM 686 N N . ILE A 1 86 ? -5.521 -0.718 7.394 1.00 98.50 86 ILE A N 1
ATOM 687 C CA . ILE A 1 86 ? -5.429 0.587 8.062 1.00 98.50 86 ILE A CA 1
ATOM 688 C C . ILE A 1 86 ? -4.361 1.503 7.464 1.00 98.50 86 ILE A C 1
ATOM 690 O O . ILE A 1 86 ? -4.339 2.693 7.771 1.00 98.50 86 ILE A O 1
ATOM 694 N N . MET A 1 87 ? -3.435 0.974 6.660 1.00 97.88 87 MET 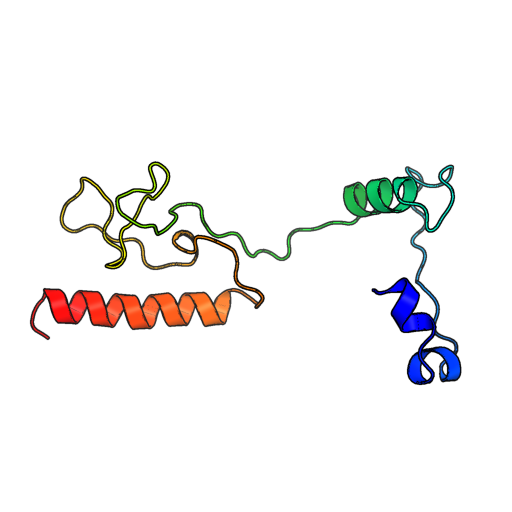A N 1
ATOM 695 C CA . MET A 1 87 ? -2.31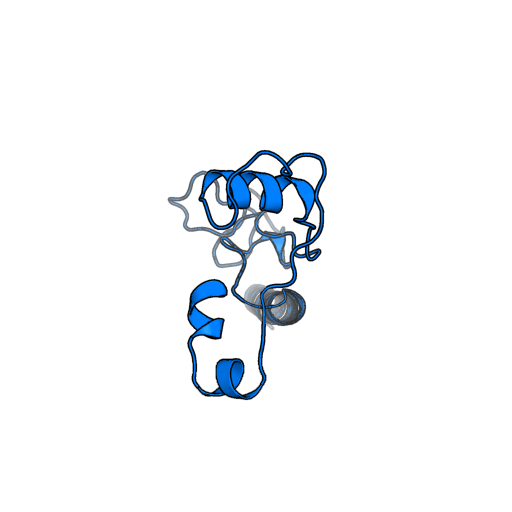4 1.758 6.141 1.00 97.88 87 MET A CA 1
ATOM 696 C C . MET A 1 87 ? -2.837 2.880 5.230 1.00 97.88 87 MET A C 1
ATOM 698 O O . MET A 1 87 ? -3.447 2.572 4.209 1.00 97.88 87 MET A O 1
ATOM 702 N N . PRO A 1 88 ? -2.585 4.171 5.523 1.00 96.12 88 PRO A N 1
ATOM 703 C CA . PRO A 1 88 ? -3.095 5.256 4.679 1.00 96.12 88 PRO A CA 1
ATOM 704 C C . PRO A 1 88 ? -2.470 5.264 3.284 1.00 96.12 88 PRO A C 1
ATOM 706 O O . PRO A 1 88 ? -3.109 5.651 2.311 1.00 96.12 88 PRO A O 1
ATOM 709 N N . TYR A 1 89 ? -1.225 4.793 3.201 1.00 94.75 89 TYR A N 1
ATOM 710 C CA . TYR A 1 89 ? -0.489 4.546 1.972 1.00 94.75 89 TYR A CA 1
ATOM 711 C C . TYR A 1 89 ? 0.267 3.227 2.119 1.00 94.75 89 TYR A C 1
ATOM 713 O O . TYR A 1 89 ? 0.759 2.912 3.206 1.00 94.75 89 TYR A O 1
ATOM 721 N N . ILE A 1 90 ? 0.387 2.471 1.025 1.00 93.69 90 ILE A N 1
ATOM 722 C CA . ILE A 1 90 ? 1.262 1.295 0.985 1.00 93.69 90 ILE A CA 1
ATOM 723 C C . ILE A 1 90 ? 2.690 1.755 1.282 1.00 93.69 90 ILE A C 1
ATOM 725 O O . ILE A 1 90 ? 3.210 2.671 0.645 1.00 93.69 90 ILE A O 1
ATOM 729 N N . VAL A 1 91 ? 3.322 1.117 2.264 1.00 92.06 91 VAL A N 1
ATOM 730 C CA . VAL A 1 91 ? 4.720 1.381 2.607 1.00 92.06 91 VAL A CA 1
ATOM 731 C C . VAL A 1 91 ? 5.654 0.818 1.534 1.00 92.06 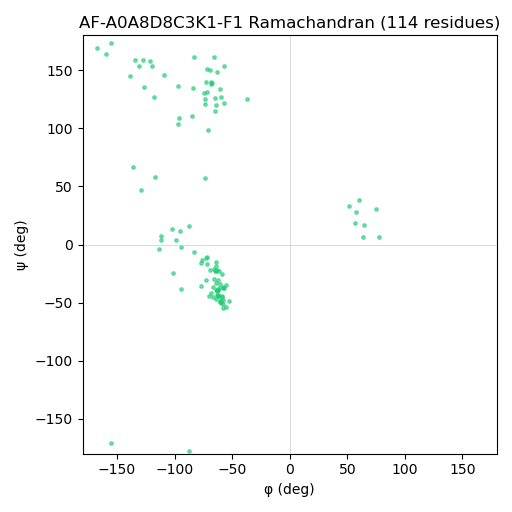91 VAL A C 1
ATOM 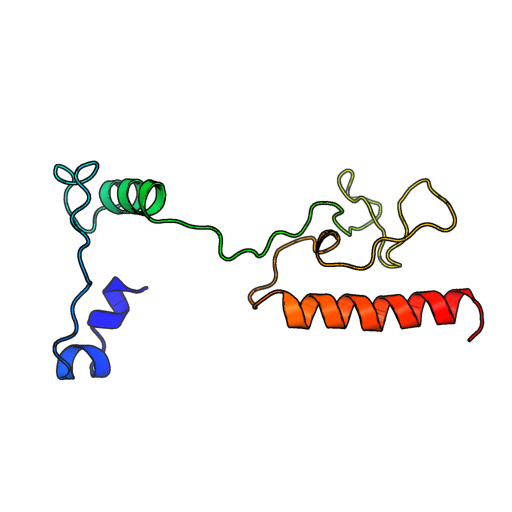733 O O . VAL A 1 91 ? 5.350 -0.194 0.908 1.00 92.06 91 VAL A O 1
ATOM 736 N N . SER A 1 92 ? 6.821 1.438 1.346 1.00 93.81 92 SER A N 1
ATOM 737 C CA . SER A 1 92 ? 7.855 0.990 0.396 1.00 93.81 92 SER A CA 1
ATOM 738 C C . SER A 1 92 ? 8.599 -0.266 0.882 1.00 93.81 92 SER A C 1
ATOM 740 O O . SER A 1 92 ? 9.815 -0.251 1.067 1.00 93.81 92 SER A O 1
ATOM 742 N N . ALA A 1 93 ? 7.861 -1.345 1.138 1.00 91.94 93 ALA A N 1
ATOM 743 C CA . ALA A 1 93 ? 8.347 -2.644 1.587 1.00 91.94 93 ALA A CA 1
ATOM 744 C C . ALA A 1 93 ? 7.307 -3.738 1.284 1.00 91.94 93 ALA A C 1
ATOM 746 O O . ALA A 1 93 ? 6.127 -3.453 1.079 1.00 91.94 93 ALA A O 1
ATOM 747 N N . ASN A 1 94 ? 7.718 -5.008 1.319 1.00 95.56 94 ASN A N 1
ATOM 748 C CA . ASN A 1 94 ? 6.772 -6.125 1.346 1.00 95.56 94 ASN A CA 1
ATOM 749 C C . ASN A 1 94 ? 5.894 -6.036 2.606 1.00 95.56 94 ASN A C 1
ATOM 751 O O . ASN A 1 94 ? 6.417 -5.852 3.706 1.00 95.56 94 ASN A O 1
ATOM 755 N N . LEU A 1 95 ? 4.574 -6.208 2.464 1.00 95.31 95 LEU A N 1
ATOM 756 C CA . LEU A 1 95 ? 3.618 -5.853 3.525 1.00 95.31 95 LEU A CA 1
ATOM 757 C C . LEU A 1 95 ? 3.612 -6.784 4.740 1.00 95.31 95 LEU A C 1
ATOM 759 O O . LEU A 1 95 ? 3.046 -6.411 5.765 1.00 95.31 95 LEU A O 1
ATOM 763 N N . ASN A 1 96 ? 4.257 -7.951 4.679 1.00 96.69 96 ASN A N 1
ATOM 764 C CA . ASN A 1 96 ? 4.272 -8.890 5.802 1.00 96.69 96 ASN A CA 1
ATOM 765 C C . ASN A 1 96 ? 4.855 -8.261 7.082 1.00 96.69 96 ASN A C 1
ATOM 767 O O . ASN A 1 96 ? 4.187 -8.224 8.112 1.00 96.69 96 ASN A O 1
ATOM 771 N N . ALA A 1 97 ? 6.069 -7.703 7.012 1.00 97.06 97 ALA A N 1
ATOM 772 C CA . ALA A 1 97 ? 6.714 -7.121 8.192 1.00 97.06 97 ALA A CA 1
ATOM 773 C C . ALA A 1 97 ? 5.940 -5.904 8.747 1.00 97.06 97 ALA A C 1
ATOM 775 O O . ALA A 1 97 ? 5.654 -5.881 9.942 1.00 97.06 97 ALA A O 1
ATOM 776 N N . PRO A 1 98 ? 5.506 -4.935 7.916 1.00 96.75 98 PRO A N 1
ATOM 777 C CA . PRO A 1 98 ? 4.634 -3.843 8.353 1.00 96.75 98 PRO A CA 1
ATOM 778 C C . PRO A 1 98 ? 3.313 -4.311 8.982 1.00 96.75 98 PRO A C 1
ATOM 780 O O . PRO A 1 98 ? 2.866 -3.720 9.959 1.00 96.75 98 PRO A O 1
ATOM 783 N N . THR A 1 99 ? 2.699 -5.380 8.466 1.00 98.25 99 THR A N 1
ATOM 784 C CA . THR A 1 99 ? 1.446 -5.927 9.021 1.00 98.25 99 THR A CA 1
ATOM 785 C C . THR A 1 99 ? 1.668 -6.551 10.396 1.00 98.25 99 THR A C 1
ATOM 787 O O . THR A 1 99 ? 0.876 -6.309 11.304 1.00 98.25 99 THR A O 1
ATOM 790 N N . ILE A 1 100 ? 2.770 -7.286 10.584 1.00 98.56 100 ILE A N 1
ATOM 791 C CA . ILE A 1 100 ? 3.171 -7.800 11.902 1.00 98.56 100 ILE A CA 1
ATOM 792 C C . ILE A 1 100 ? 3.369 -6.639 12.882 1.00 98.56 100 ILE A C 1
ATOM 794 O O . ILE A 1 100 ? 2.832 -6.675 13.983 1.00 98.56 100 ILE A O 1
ATOM 798 N N . MET A 1 101 ? 4.057 -5.570 12.467 1.00 98.12 101 MET A N 1
ATOM 799 C CA . MET A 1 101 ? 4.268 -4.386 13.311 1.00 98.12 101 MET A CA 1
ATOM 800 C C . MET A 1 101 ? 2.958 -3.696 13.717 1.00 98.12 101 MET A C 1
ATOM 802 O O . MET A 1 101 ? 2.836 -3.235 14.852 1.00 98.12 101 MET A O 1
ATOM 806 N N . ILE A 1 102 ? 1.968 -3.638 12.818 1.00 98.38 102 ILE A N 1
ATOM 807 C CA . ILE A 1 102 ? 0.616 -3.156 13.143 1.00 98.38 102 ILE A CA 1
ATOM 808 C C . ILE A 1 102 ? -0.042 -4.070 14.180 1.00 98.38 102 ILE A C 1
ATOM 810 O O . ILE A 1 102 ? -0.630 -3.565 15.134 1.00 98.38 102 ILE A O 1
ATOM 814 N N . GLY A 1 103 ? 0.090 -5.389 14.023 1.00 98.75 103 GLY A N 1
ATOM 815 C CA . GLY A 1 103 ? -0.369 -6.389 14.989 1.00 98.75 103 GLY A CA 1
ATOM 816 C C . GLY A 1 103 ? 0.213 -6.174 16.385 1.00 98.75 103 GLY A C 1
ATOM 817 O O . GLY A 1 103 ? -0.544 -6.032 17.344 1.00 98.75 103 GLY A O 1
ATOM 818 N N . GLU A 1 104 ? 1.540 -6.078 16.488 1.00 98.81 104 GLU A N 1
ATOM 819 C CA . GLU A 1 104 ? 2.258 -5.840 17.750 1.00 98.81 104 GLU A CA 1
ATOM 820 C C . GLU A 1 104 ? 1.801 -4.537 18.416 1.00 98.81 104 GLU A C 1
ATOM 822 O O . GLU A 1 104 ? 1.363 -4.529 19.568 1.00 98.81 104 GLU A O 1
ATOM 827 N N . LYS A 1 105 ? 1.798 -3.425 17.667 1.00 98.56 105 LYS A N 1
ATOM 828 C CA . LYS A 1 105 ? 1.359 -2.136 18.212 1.00 98.56 105 LYS A CA 1
ATOM 829 C C . LYS A 1 105 ? -0.120 -2.149 18.602 1.00 98.56 105 LYS A C 1
ATOM 831 O O . LYS A 1 105 ? -0.492 -1.564 19.618 1.00 98.56 105 LYS A O 1
ATOM 836 N N . GLY A 1 106 ? -0.966 -2.799 17.807 1.00 98.62 106 GLY A N 1
ATOM 837 C CA . GLY A 1 106 ? -2.389 -2.949 18.090 1.00 98.62 106 GLY A CA 1
ATOM 838 C C . GLY A 1 106 ? -2.644 -3.753 19.362 1.00 98.62 106 GLY A C 1
ATOM 839 O O . GLY A 1 106 ? -3.498 -3.363 20.158 1.00 98.62 106 GLY A O 1
ATOM 840 N N . ALA A 1 107 ? -1.875 -4.819 19.596 1.00 98.62 107 ALA A N 1
ATOM 841 C CA . ALA A 1 107 ? -1.944 -5.603 20.824 1.00 98.62 107 ALA A CA 1
ATOM 842 C C . ALA A 1 107 ? -1.596 -4.758 22.059 1.00 98.62 107 ALA A C 1
ATOM 844 O O . ALA A 1 107 ? -2.334 -4.800 23.045 1.00 98.62 107 ALA A O 1
ATOM 845 N N . ASP A 1 108 ? -0.539 -3.945 21.992 1.00 98.62 108 ASP A N 1
ATOM 846 C CA . ASP A 1 108 ? -0.166 -3.030 23.079 1.00 98.62 108 ASP A CA 1
ATOM 847 C C . ASP A 1 108 ? -1.254 -1.987 23.362 1.00 98.62 108 ASP A C 1
ATOM 849 O O . ASP A 1 108 ? -1.616 -1.772 24.516 1.00 98.62 108 ASP A O 1
ATOM 853 N N . LEU A 1 109 ? -1.843 -1.382 22.324 1.00 98.44 109 LEU A N 1
ATOM 854 C CA . LEU A 1 109 ? -2.938 -0.414 22.487 1.00 98.44 109 LEU A CA 1
ATOM 855 C C . LEU A 1 109 ? -4.199 -1.047 23.097 1.00 98.44 109 LEU A C 1
ATOM 857 O O . LEU A 1 109 ? -4.955 -0.380 23.804 1.00 98.44 109 LEU A O 1
ATOM 861 N N . ILE A 1 110 ? -4.461 -2.322 22.797 1.00 98.19 110 ILE A N 1
ATOM 862 C CA . ILE A 1 110 ? -5.571 -3.070 23.395 1.00 98.19 110 ILE A CA 1
ATOM 863 C C . ILE A 1 110 ? -5.280 -3.357 24.868 1.00 98.19 110 ILE A C 1
ATOM 865 O O . ILE A 1 110 ? -6.170 -3.166 25.693 1.00 98.19 110 ILE A O 1
ATOM 869 N N . LYS A 1 111 ? -4.063 -3.790 25.210 1.00 98.25 111 LYS A N 1
ATOM 870 C CA . LYS A 1 111 ? -3.643 -4.028 26.600 1.00 98.25 111 LYS A CA 1
ATOM 871 C C . LYS A 1 111 ? -3.737 -2.761 27.447 1.00 98.25 111 LYS A C 1
ATOM 873 O O . LYS A 1 111 ? -4.397 -2.793 28.483 1.00 98.25 111 LYS A O 1
ATOM 878 N N . GLU A 1 112 ? -3.192 -1.653 26.946 1.00 97.75 112 GLU A N 1
ATOM 879 C CA . GLU A 1 112 ? -3.236 -0.333 27.588 1.00 97.75 112 GLU A CA 1
ATOM 880 C C . GLU A 1 112 ? -4.678 0.068 27.942 1.00 97.75 112 GLU A C 1
ATOM 882 O O . GLU A 1 112 ? -4.974 0.401 29.088 1.00 97.75 112 GLU A O 1
ATOM 887 N N . ASP A 1 113 ? -5.610 -0.058 26.990 1.00 96.06 113 ASP A N 1
ATOM 888 C CA . ASP A 1 113 ? -7.018 0.314 27.198 1.00 96.06 113 ASP A CA 1
ATOM 889 C C . ASP A 1 113 ? -7.785 -0.651 28.127 1.00 96.06 113 ASP A C 1
ATOM 891 O O . ASP A 1 113 ? -8.906 -0.344 28.537 1.00 96.06 113 ASP A O 1
ATOM 895 N N . ASN A 1 114 ? -7.208 -1.812 28.460 1.00 96.50 114 ASN A N 1
ATOM 896 C CA . ASN A 1 114 ? -7.784 -2.806 29.374 1.00 96.50 114 ASN A CA 1
ATOM 897 C C . ASN A 1 114 ? -7.001 -2.948 30.695 1.00 96.50 114 ASN A C 1
ATOM 899 O O . ASN A 1 114 ? -7.328 -3.825 31.494 1.00 96.50 114 ASN A O 1
ATOM 903 N N . GLY A 1 115 ? -6.011 -2.085 30.950 1.00 94.38 115 GLY A N 1
ATOM 904 C CA . GLY A 1 115 ? -5.268 -2.051 32.214 1.00 94.38 115 GLY A CA 1
ATOM 905 C C . GLY A 1 115 ? -4.252 -3.183 32.401 1.00 94.38 115 GLY A C 1
ATOM 906 O O . GLY A 1 115 ? -4.036 -3.605 33.538 1.00 94.38 115 GLY A O 1
ATOM 907 N N . PHE A 1 116 ? -3.665 -3.675 31.306 1.00 90.31 116 PHE A N 1
ATOM 908 C CA . PHE A 1 116 ? -2.544 -4.625 31.313 1.00 90.31 116 PHE A CA 1
ATOM 909 C C . PHE A 1 116 ? -1.197 -3.932 31.111 1.00 90.31 116 PHE A C 1
ATOM 911 O O . PHE A 1 116 ? -1.164 -2.908 30.391 1.00 90.31 116 PHE A O 1
#

Radius of gyration: 22.1 Å; Cα contacts (8 Å, |Δi|>4): 119; chains: 1; bounding box: 50×25×66 Å

pLDDT: mean 95.55, std 3.01, range [81.06, 98.81]

Sol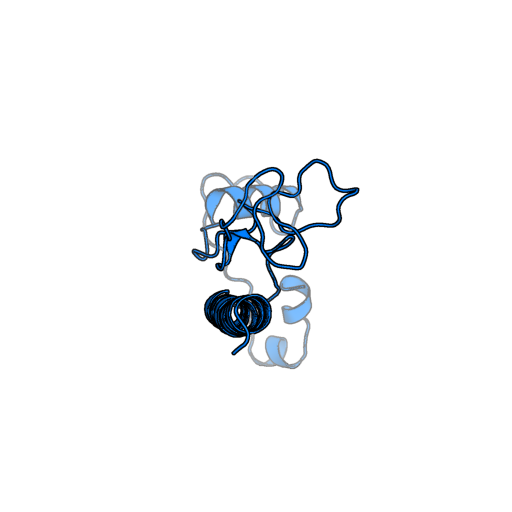vent-accessible surface area (backbone atoms only — not comparable to full-atom values): 7157 Å² total; per-residue (Å²): 106,73,78,60,50,44,74,34,70,75,32,50,78,64,71,54,75,83,87,78,77,90,46,81,94,44,70,88,45,62,78,97,36,72,71,28,50,52,49,48,49,75,74,69,65,73,84,88,82,71,83,55,36,83,40,15,36,34,57,94,86,41,89,81,38,42,15,35,96,83,31,34,33,64,100,58,79,100,45,69,64,67,47,46,32,32,34,72,60,86,66,102,59,75,57,66,63,60,27,50,51,40,37,54,55,44,50,51,54,53,32,56,78,70,76,97